Protein AF-A0AAW9J5R2-F1 (afdb_monomer)

Solvent-accessible surface area (backbone atoms only — not comparable to full-atom values): 9286 Å² total; per-residue (Å²): 116,78,65,66,82,76,41,94,70,52,53,76,43,69,40,66,66,52,60,40,57,88,76,51,67,90,66,58,88,61,39,40,67,50,34,36,39,25,34,70,84,90,47,76,72,84,72,100,62,90,59,50,76,50,70,50,95,41,27,29,39,38,35,54,56,52,46,53,33,57,77,69,72,43,80,71,51,46,66,57,19,42,52,35,24,51,47,31,35,59,61,6,57,68,70,68,34,91,58,39,40,73,63,40,55,53,45,32,53,56,23,21,61,64,38,72,50,59,66,70,64,49,48,53,54,51,50,58,61,70,68,59,60,82,93,57,51,72,69,59,59,52,61,67,66,53,46,68,46,74,56,88,95,44,79,46,74,49,98

Mean predicted aligned error: 5.95 Å

Nearest PDB structures (foldseek):
  2haw-assembly1_B  TM=9.827E-01  e=4.841E-18  Bacillus subtilis
  2iw4-assembly1_A  TM=9.735E-01  e=1.090E-17  Bacillus subtilis
  4rpa-assembly1_A  TM=9.752E-01  e=1.032E-16  Staphylococcus aureus
  2enx-assembly1_A  TM=9.778E-01  e=9.775E-16  Streptococcus agalactiae A909
  1wpn-assembly1_B  TM=9.697E-01  e=9.775E-16  Bacillus subtilis

Foldseek 3Di:
DCVLVPDPDAAEDEAFADAAPQQDDPPVVSHAYAEYQHQDDDDNHDHPDDHHYDYDQAQFSLLVVLVVCVVVVHDDALVSLVVSLLRLCVSCVNVVRPSHDPSSVVSSVVSCVNNVHDSVVVSVVSVVVVPDCPPPDPVCVQPVPWDWDDDPPDIDIDD

Organism: Clostridium perfringens (NCBI:txid1502)

InterPro domains:
  IPR001667 DDH domain [PF01368] (11-88)
  IPR004097 DHHA2 domain [PF02833] (124-159)
  IPR038763 DHH phosphoesterase superfamily [SSF64182] (11-157)

Sequence (159 aa):
SRYHLISNYKKKIIQVDHNERSQSVDGLEEAEILEIIDHHRVADIQTSGPLYFRSEPIGSTSTIVGKCFFENGIRPSRQAAGLLCGAIISDTLLFRSPTCTAQDKNICLKLAEIAGINVEEFAKEMFKAGTSLKGKTVEQIFNQDFKPFTIEDTRVGVA

pLDDT: mean 91.33, std 10.18, range [51.12, 98.88]

Radius of gyration: 18.1 Å; Cα contacts (8 Å, |Δi|>4): 216; chains: 1; bounding box: 45×42×47 Å

Secondary structure (DSSP, 8-state):
-THHHH---PPEEEEES---GGGSPTTGGGSEEEEEEE-SPP-S---SS--EEEE-SSS-HHHHHHHHHHHTTPPPPHHHHHHHHHHHHHHTTTTTSTT--HHHHHHHHHHHHHHT--HHHHHHHHHHHHT--TT--HHHHHTSS-EEEEETTEEEEE-

Structure (mmCIF, N/CA/C/O backbone):
data_AF-A0AAW9J5R2-F1
#
_entry.id   AF-A0AAW9J5R2-F1
#
loop_
_atom_site.group_PDB
_atom_site.id
_atom_site.type_symbol
_atom_site.label_atom_id
_atom_site.label_alt_id
_atom_site.label_comp_id
_atom_site.label_asym_id
_atom_site.label_entity_id
_atom_site.label_seq_id
_atom_site.pdbx_PDB_ins_code
_atom_site.Cartn_x
_atom_site.Cartn_y
_atom_site.Cartn_z
_atom_site.occupancy
_atom_site.B_iso_or_equiv
_atom_site.auth_seq_id
_atom_site.auth_comp_id
_atom_site.auth_asym_id
_atom_site.auth_atom_id
_atom_site.pdbx_PDB_model_num
ATOM 1 N N . SER A 1 1 ? 16.285 -23.594 -9.426 1.00 54.03 1 SER A N 1
ATOM 2 C CA . SER A 1 1 ? 15.820 -24.884 -9.995 1.00 54.03 1 SER A CA 1
ATOM 3 C C . SER A 1 1 ? 16.079 -24.887 -11.499 1.00 54.03 1 SER A C 1
ATOM 5 O O . SER A 1 1 ? 15.771 -23.886 -12.132 1.00 54.03 1 SER A O 1
ATOM 7 N N . ARG A 1 2 ? 16.613 -25.977 -12.083 1.00 51.12 2 ARG A N 1
ATOM 8 C CA . ARG A 1 2 ? 16.881 -26.116 -13.539 1.00 51.12 2 ARG A CA 1
ATOM 9 C C . ARG A 1 2 ? 15.638 -25.916 -14.432 1.00 51.12 2 ARG A C 1
ATOM 11 O O . ARG A 1 2 ? 15.788 -25.672 -15.621 1.00 51.12 2 ARG A O 1
ATOM 18 N N . TYR A 1 3 ? 14.433 -25.965 -13.858 1.00 54.44 3 TYR A N 1
ATOM 19 C CA . TYR A 1 3 ? 13.154 -25.738 -14.544 1.00 54.44 3 TYR A CA 1
ATOM 20 C C . TYR A 1 3 ? 13.014 -24.327 -15.156 1.00 54.44 3 TYR A C 1
ATOM 22 O O . TYR A 1 3 ? 12.435 -24.174 -16.231 1.00 54.44 3 TYR A O 1
ATOM 30 N N . HIS A 1 4 ? 13.597 -23.306 -14.517 1.00 53.34 4 HIS A N 1
ATOM 31 C CA . HIS A 1 4 ? 13.528 -21.914 -14.988 1.00 53.34 4 HIS A CA 1
ATOM 32 C C . HIS A 1 4 ? 14.467 -21.615 -16.167 1.00 53.34 4 HIS A C 1
ATOM 34 O O . HIS A 1 4 ? 14.248 -20.651 -16.885 1.00 53.34 4 HIS A O 1
ATOM 40 N N . LEU A 1 5 ? 15.479 -22.459 -16.407 1.00 54.59 5 LEU A N 1
ATOM 41 C CA . LEU A 1 5 ? 16.424 -22.294 -17.522 1.00 54.59 5 LEU A CA 1
ATOM 42 C C . LEU A 1 5 ? 15.914 -22.901 -18.841 1.00 54.59 5 LEU A C 1
ATOM 44 O O . LEU A 1 5 ? 16.457 -22.602 -19.897 1.00 54.59 5 LEU A O 1
ATOM 48 N N . ILE A 1 6 ? 14.910 -23.785 -18.781 1.00 58.38 6 ILE A N 1
ATOM 49 C CA . ILE A 1 6 ? 14.409 -24.560 -19.934 1.00 58.38 6 ILE A CA 1
ATOM 50 C C . ILE A 1 6 ? 12.996 -24.112 -20.345 1.00 58.38 6 ILE A C 1
ATOM 52 O O . ILE A 1 6 ? 12.571 -24.357 -21.471 1.00 58.38 6 ILE A O 1
ATOM 56 N N . SER A 1 7 ? 12.260 -23.434 -19.462 1.00 57.59 7 SER A N 1
ATOM 57 C CA . SER A 1 7 ? 10.916 -22.944 -19.762 1.00 57.59 7 SER A CA 1
ATOM 58 C C . SER A 1 7 ? 10.924 -21.431 -19.992 1.00 57.59 7 SER A C 1
ATOM 60 O O . SER A 1 7 ? 11.404 -20.673 -19.159 1.00 57.59 7 SER A O 1
ATOM 62 N N . ASN A 1 8 ? 10.299 -20.970 -21.081 1.00 64.44 8 ASN A N 1
ATOM 63 C CA . ASN A 1 8 ? 9.972 -19.550 -21.311 1.00 64.44 8 ASN A CA 1
ATOM 64 C C . ASN A 1 8 ? 8.904 -19.016 -20.323 1.00 64.44 8 ASN A C 1
ATOM 66 O O . ASN A 1 8 ? 8.262 -17.999 -20.577 1.00 64.44 8 ASN A O 1
ATOM 70 N N . TYR A 1 9 ? 8.658 -19.723 -19.218 1.00 72.69 9 TYR A N 1
ATOM 71 C CA . TYR A 1 9 ? 7.611 -19.420 -18.254 1.00 72.69 9 TYR A CA 1
ATOM 72 C C . TYR A 1 9 ? 8.175 -18.519 -17.156 1.00 72.69 9 TYR A C 1
ATOM 74 O O . TYR A 1 9 ? 8.647 -18.979 -16.114 1.00 72.69 9 TYR A O 1
ATOM 82 N N . LYS A 1 10 ? 8.120 -17.208 -17.397 1.00 82.94 10 LYS A N 1
ATOM 83 C CA . LYS A 1 10 ? 8.384 -16.213 -16.356 1.00 82.94 10 LYS A CA 1
ATOM 84 C C . LYS A 1 10 ? 7.250 -16.217 -15.333 1.00 82.94 10 LYS A C 1
ATOM 86 O O . LYS A 1 10 ? 6.078 -16.391 -15.677 1.00 82.94 10 LYS A O 1
ATOM 91 N N . LYS A 1 11 ? 7.586 -16.027 -14.055 1.00 89.62 11 LYS A N 1
ATOM 92 C CA . LYS A 1 11 ? 6.574 -15.875 -13.004 1.00 89.62 11 LYS A CA 1
ATOM 93 C C . LYS A 1 11 ? 5.899 -14.516 -13.174 1.00 89.62 11 LYS A C 1
ATOM 95 O O . LYS A 1 11 ? 6.582 -13.500 -13.199 1.00 89.62 11 LYS A O 1
ATOM 100 N N . LYS A 1 12 ? 4.573 -14.507 -13.271 1.00 92.44 12 LYS A N 1
ATOM 101 C CA . LYS A 1 12 ? 3.781 -13.278 -13.366 1.00 92.44 12 LYS A CA 1
ATOM 102 C C . LYS A 1 12 ? 3.570 -12.673 -11.984 1.00 92.44 12 LYS A C 1
ATOM 104 O O . LYS A 1 12 ? 3.198 -13.403 -11.062 1.00 92.44 12 LYS A O 1
ATOM 109 N N . ILE A 1 13 ? 3.810 -11.374 -11.843 1.00 94.19 13 ILE A N 1
ATOM 110 C CA . ILE A 1 13 ? 3.748 -10.674 -10.556 1.00 94.19 13 ILE A CA 1
ATOM 111 C C . ILE A 1 13 ? 3.052 -9.318 -10.671 1.00 94.19 13 ILE A C 1
ATOM 113 O O . ILE A 1 13 ? 3.032 -8.699 -11.734 1.00 94.19 13 ILE A O 1
ATOM 117 N N . ILE A 1 14 ? 2.511 -8.864 -9.544 1.00 96.31 14 ILE A N 1
ATOM 118 C CA . ILE A 1 14 ? 1.993 -7.513 -9.343 1.00 96.31 14 ILE A CA 1
ATOM 119 C C . ILE A 1 14 ? 2.769 -6.918 -8.173 1.00 96.31 14 ILE A C 1
ATOM 121 O O . ILE A 1 14 ? 2.868 -7.562 -7.126 1.00 96.31 14 ILE A O 1
ATOM 125 N N . GLN A 1 15 ? 3.329 -5.726 -8.359 1.00 96.31 15 GLN A N 1
ATOM 126 C CA . GLN A 1 15 ? 3.992 -4.992 -7.283 1.00 96.31 15 GLN A CA 1
ATOM 127 C C . GLN A 1 15 ? 2.999 -4.036 -6.634 1.00 96.31 15 GLN A C 1
ATOM 129 O O . GLN A 1 15 ? 2.212 -3.376 -7.317 1.00 96.31 15 GLN A O 1
ATOM 134 N N . VAL A 1 16 ? 3.036 -3.982 -5.307 1.00 97.56 16 VAL A N 1
ATOM 135 C CA . VAL A 1 16 ? 2.240 -3.052 -4.511 1.00 97.56 16 VAL A CA 1
ATOM 136 C C . VAL A 1 16 ? 3.169 -2.298 -3.574 1.00 97.56 16 VAL A C 1
ATOM 138 O O . VAL A 1 16 ? 4.067 -2.907 -2.994 1.00 97.56 16 VAL A O 1
ATOM 141 N N . ASP A 1 17 ? 2.947 -0.995 -3.429 1.00 97.19 17 ASP A N 1
ATOM 142 C CA . ASP A 1 17 ? 3.643 -0.129 -2.464 1.00 97.19 17 ASP A CA 1
ATOM 143 C C . ASP A 1 17 ? 5.145 0.091 -2.706 1.00 97.19 17 ASP A C 1
ATOM 145 O O . ASP A 1 17 ? 5.838 0.700 -1.897 1.00 97.19 17 ASP A O 1
ATOM 149 N N . HIS A 1 18 ? 5.668 -0.409 -3.821 1.00 95.31 18 HIS A N 1
ATOM 150 C CA . HIS A 1 18 ? 7.023 -0.135 -4.271 1.00 95.31 18 HIS A CA 1
ATOM 151 C C . HIS A 1 18 ? 7.145 -0.385 -5.771 1.00 95.31 18 HIS A C 1
ATOM 153 O O . HIS A 1 18 ? 6.367 -1.128 -6.382 1.00 95.31 18 HIS A O 1
ATOM 159 N N . ASN A 1 19 ? 8.178 0.222 -6.344 1.00 93.62 19 ASN A N 1
ATOM 160 C CA . ASN A 1 19 ? 8.543 0.039 -7.739 1.00 93.62 19 ASN A CA 1
ATOM 161 C C . ASN A 1 19 ? 10.060 -0.034 -7.977 1.00 93.62 19 ASN A C 1
ATOM 163 O O . ASN A 1 19 ? 10.480 -0.656 -8.952 1.00 93.62 19 ASN A O 1
ATOM 167 N N . GLU A 1 20 ? 10.871 0.535 -7.075 1.00 91.31 20 GLU A N 1
ATOM 168 C CA . GLU A 1 20 ? 12.331 0.457 -7.146 1.00 91.31 20 GLU A CA 1
ATOM 169 C C . GLU A 1 20 ? 12.806 -0.992 -6.932 1.00 91.31 20 GLU A C 1
ATOM 171 O O . GLU A 1 20 ? 12.451 -1.663 -5.953 1.00 91.31 20 GLU A O 1
ATOM 176 N N . ARG A 1 21 ? 13.668 -1.472 -7.832 1.00 87.12 21 ARG A N 1
ATOM 177 C CA . ARG A 1 21 ? 14.185 -2.847 -7.807 1.00 87.12 21 ARG A CA 1
ATOM 178 C C . ARG A 1 21 ? 14.920 -3.186 -6.512 1.00 87.12 21 ARG A C 1
ATOM 180 O O . ARG A 1 21 ? 14.809 -4.304 -6.021 1.00 87.12 21 ARG A O 1
ATOM 187 N N . SER A 1 22 ? 15.638 -2.219 -5.945 1.00 87.62 22 SER A N 1
ATOM 188 C CA . SER A 1 22 ? 16.398 -2.349 -4.693 1.00 87.62 22 SER A CA 1
ATOM 189 C C . SER A 1 22 ? 15.536 -2.663 -3.462 1.00 87.62 22 SER A C 1
ATOM 191 O O . SER A 1 22 ? 16.065 -3.140 -2.458 1.00 87.62 22 SER A O 1
ATOM 193 N N . GLN A 1 23 ? 14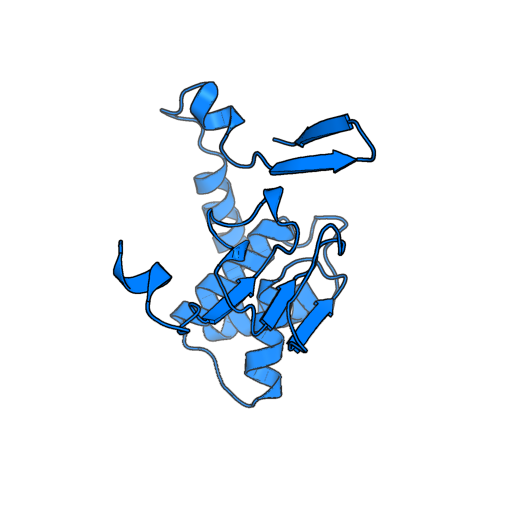.229 -2.400 -3.539 1.00 89.19 23 GLN A N 1
ATOM 194 C CA . GLN A 1 23 ? 13.244 -2.663 -2.486 1.00 89.19 23 GLN A CA 1
ATOM 195 C C . GLN A 1 23 ? 12.405 -3.919 -2.773 1.00 89.19 23 GLN A C 1
ATOM 197 O O . GLN A 1 23 ? 11.580 -4.317 -1.954 1.00 89.19 23 GLN A O 1
ATOM 202 N N . SER A 1 24 ? 12.602 -4.535 -3.940 1.00 90.75 24 SER A N 1
ATOM 203 C CA . SER A 1 24 ? 11.823 -5.675 -4.415 1.00 90.75 24 SER A CA 1
ATOM 204 C C . SER A 1 24 ? 12.449 -7.012 -4.011 1.00 90.75 24 SER A C 1
ATOM 206 O O . SER A 1 24 ? 13.580 -7.090 -3.537 1.00 90.75 24 SER A O 1
ATOM 208 N N . VAL A 1 25 ? 11.711 -8.099 -4.238 1.00 87.44 25 VAL A N 1
ATOM 209 C CA . VAL A 1 25 ? 12.200 -9.465 -3.999 1.00 87.44 25 VAL A CA 1
ATOM 210 C C . VAL A 1 25 ? 13.346 -9.855 -4.941 1.00 87.44 25 VAL A C 1
ATOM 212 O O . VAL A 1 25 ? 13.356 -9.492 -6.121 1.00 87.44 25 VAL A O 1
ATOM 215 N N . ASP A 1 26 ? 14.267 -10.683 -4.443 1.00 87.69 26 ASP A N 1
ATOM 216 C CA . ASP A 1 26 ? 15.337 -11.266 -5.257 1.00 87.69 26 ASP A CA 1
ATOM 217 C C . ASP A 1 26 ? 14.772 -12.032 -6.465 1.00 87.69 26 ASP A C 1
ATOM 219 O O . ASP A 1 26 ? 13.795 -12.782 -6.363 1.00 87.69 26 ASP A O 1
ATOM 223 N N . GLY A 1 27 ? 15.411 -11.861 -7.626 1.00 85.81 27 GLY A N 1
ATOM 224 C CA . GLY A 1 27 ? 15.000 -12.513 -8.873 1.00 85.81 27 GLY A CA 1
ATOM 225 C C . GLY A 1 27 ? 13.861 -11.814 -9.627 1.00 85.81 27 GLY A C 1
ATOM 226 O O . GLY A 1 27 ? 13.338 -12.391 -10.580 1.00 85.81 27 GLY A O 1
ATOM 227 N N . LEU A 1 28 ? 13.494 -10.574 -9.266 1.00 87.50 28 LEU A N 1
ATOM 228 C CA . LEU A 1 28 ? 12.506 -9.764 -10.001 1.00 87.50 28 LEU A CA 1
ATOM 229 C C . LEU A 1 28 ? 12.814 -9.659 -11.512 1.00 87.50 28 LEU A C 1
ATOM 231 O O . LEU A 1 28 ? 11.902 -9.661 -12.331 1.00 87.50 28 LEU A O 1
ATOM 235 N N . GLU A 1 29 ? 14.099 -9.625 -11.884 1.00 86.56 29 GLU A N 1
ATOM 236 C CA . GLU A 1 29 ? 14.606 -9.624 -13.274 1.00 86.56 29 GLU A CA 1
ATOM 237 C C . GLU A 1 29 ? 14.079 -10.797 -14.124 1.00 86.56 29 GLU A C 1
ATOM 239 O O . GLU A 1 29 ? 13.911 -10.691 -15.341 1.00 86.56 29 GLU A O 1
ATOM 244 N N . GLU A 1 30 ? 13.826 -11.938 -13.482 1.00 87.31 30 GLU A N 1
ATOM 245 C CA . GLU A 1 30 ? 13.382 -13.175 -14.128 1.00 87.31 30 GLU A CA 1
ATOM 246 C C . GLU A 1 30 ? 11.846 -13.274 -14.202 1.00 87.31 30 GLU A C 1
ATOM 248 O O . GLU A 1 30 ? 11.299 -14.200 -14.811 1.00 87.31 30 GLU A O 1
ATOM 253 N N . ALA A 1 31 ? 11.134 -12.320 -13.595 1.00 90.06 31 ALA A N 1
ATOM 254 C CA . ALA A 1 31 ? 9.681 -12.263 -13.548 1.00 90.06 31 ALA A CA 1
ATOM 255 C C . ALA A 1 31 ? 9.089 -11.396 -14.674 1.00 90.06 31 ALA A C 1
ATOM 257 O O . ALA A 1 31 ? 9.767 -10.618 -15.344 1.00 90.06 31 ALA A O 1
ATOM 258 N N . GLU A 1 32 ? 7.787 -11.554 -14.897 1.00 91.69 32 GLU A N 1
ATOM 259 C CA . GLU A 1 32 ? 6.981 -10.688 -15.755 1.00 91.69 32 GLU A CA 1
ATOM 260 C C . GLU A 1 32 ? 6.092 -9.821 -14.857 1.00 91.69 32 GLU A C 1
ATOM 262 O O . GLU A 1 32 ? 5.157 -10.320 -14.224 1.00 91.69 32 GLU A O 1
ATOM 267 N N . ILE A 1 33 ? 6.402 -8.526 -14.774 1.00 93.88 33 ILE A N 1
ATOM 268 C CA . ILE A 1 33 ? 5.593 -7.563 -14.022 1.00 93.88 33 ILE A CA 1
ATOM 269 C C . ILE A 1 33 ? 4.357 -7.222 -14.853 1.00 93.88 33 ILE A C 1
ATOM 271 O O . ILE A 1 33 ? 4.470 -6.607 -15.911 1.00 93.88 33 ILE A O 1
ATOM 275 N N . LEU A 1 34 ? 3.185 -7.632 -14.368 1.00 95.81 34 LEU A N 1
ATOM 276 C CA . LEU A 1 34 ? 1.899 -7.354 -15.008 1.00 95.81 34 LEU A CA 1
ATOM 277 C C . LEU A 1 34 ? 1.335 -6.001 -14.591 1.00 95.81 34 LEU A C 1
ATOM 279 O O . LEU A 1 34 ? 0.767 -5.290 -15.420 1.00 95.81 34 LEU A O 1
ATOM 283 N N . GLU A 1 35 ? 1.462 -5.675 -13.302 1.00 97.56 35 GLU A N 1
ATOM 284 C CA . GLU A 1 35 ? 0.904 -4.454 -12.736 1.00 97.56 35 GLU A CA 1
ATOM 285 C C . GLU A 1 35 ? 1.796 -3.868 -11.638 1.00 97.56 35 GLU A C 1
ATOM 287 O O . GLU A 1 35 ? 2.489 -4.600 -10.923 1.00 97.56 35 GLU A O 1
ATOM 292 N N . ILE A 1 36 ? 1.752 -2.546 -11.491 1.00 97.62 36 ILE A N 1
ATOM 293 C CA . ILE A 1 36 ? 2.333 -1.816 -10.360 1.00 97.62 36 ILE A CA 1
ATOM 294 C C . ILE A 1 36 ? 1.266 -0.870 -9.807 1.00 97.62 36 ILE A C 1
ATOM 296 O O . ILE A 1 36 ? 0.745 -0.032 -10.548 1.00 97.62 36 ILE A O 1
ATOM 300 N N . ILE A 1 37 ? 0.954 -1.011 -8.515 1.00 98.38 37 ILE A N 1
ATOM 301 C CA . ILE A 1 37 ? 0.026 -0.151 -7.770 1.00 98.38 37 ILE A CA 1
ATOM 302 C C . ILE A 1 37 ? 0.798 0.511 -6.630 1.00 98.38 37 ILE A C 1
ATOM 304 O O . ILE A 1 37 ? 1.182 -0.166 -5.678 1.00 98.38 37 ILE A O 1
ATOM 308 N N . ASP A 1 38 ? 1.061 1.811 -6.718 1.00 98.19 38 ASP A N 1
ATOM 309 C CA . ASP A 1 38 ? 2.024 2.454 -5.815 1.00 98.19 38 ASP A CA 1
ATOM 310 C C . ASP A 1 38 ? 1.707 3.932 -5.553 1.00 98.19 38 ASP A C 1
ATOM 312 O O . ASP A 1 38 ? 1.040 4.596 -6.340 1.00 98.19 38 ASP A O 1
ATOM 316 N N . HIS A 1 39 ? 2.214 4.481 -4.460 1.00 98.06 39 HIS A N 1
ATOM 317 C CA . HIS A 1 39 ? 2.101 5.898 -4.108 1.00 98.06 39 HIS A CA 1
ATOM 318 C C . HIS A 1 39 ? 3.460 6.598 -3.927 1.00 98.06 39 HIS A C 1
ATOM 320 O O . HIS A 1 39 ? 3.513 7.801 -3.664 1.00 98.06 39 HIS A O 1
ATOM 326 N N . HIS A 1 40 ? 4.562 5.867 -4.104 1.00 95.81 40 HIS A N 1
ATOM 327 C CA . HIS A 1 40 ? 5.916 6.405 -4.045 1.00 95.81 40 HIS A CA 1
ATOM 328 C C . HIS A 1 40 ? 6.348 7.060 -5.364 1.00 95.81 40 HIS A C 1
ATOM 330 O O . HIS A 1 40 ? 5.688 6.970 -6.402 1.00 95.81 40 HIS A O 1
ATOM 336 N N . ARG A 1 41 ? 7.509 7.725 -5.333 1.00 93.19 41 ARG A N 1
ATOM 337 C CA . ARG A 1 41 ? 8.172 8.192 -6.556 1.00 93.19 41 ARG A CA 1
ATOM 338 C C . ARG A 1 41 ? 8.476 7.009 -7.476 1.00 93.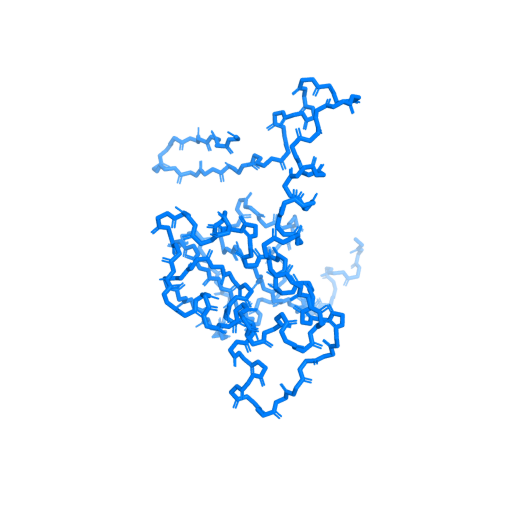19 41 ARG A C 1
ATOM 340 O O . ARG A 1 41 ? 8.798 5.920 -7.010 1.00 93.19 41 ARG A O 1
ATOM 347 N N . VAL A 1 42 ? 8.462 7.264 -8.775 1.00 93.44 42 VAL A N 1
ATOM 348 C CA . VAL A 1 42 ? 8.837 6.283 -9.795 1.00 93.44 42 VAL A CA 1
ATOM 349 C C . VAL A 1 42 ? 10.338 6.389 -10.048 1.00 93.44 42 VAL A C 1
ATOM 351 O O . VAL A 1 42 ? 10.806 7.441 -10.485 1.00 93.44 42 VAL A O 1
ATOM 354 N N . ALA A 1 43 ? 11.091 5.327 -9.770 1.00 88.81 43 ALA A N 1
ATOM 355 C CA . ALA A 1 43 ? 12.530 5.273 -10.015 1.00 88.81 43 ALA A CA 1
ATOM 356 C C . ALA A 1 43 ? 12.992 3.833 -10.285 1.00 88.81 43 ALA A C 1
ATOM 358 O O . ALA A 1 43 ? 12.391 2.883 -9.801 1.00 88.81 43 ALA A O 1
ATOM 359 N N . ASP A 1 44 ? 14.066 3.682 -11.067 1.00 85.75 44 ASP A N 1
ATOM 360 C CA . ASP A 1 44 ? 14.726 2.388 -11.319 1.00 85.75 44 ASP A CA 1
ATOM 361 C C . ASP A 1 44 ? 13.780 1.254 -11.787 1.00 85.75 44 ASP A C 1
ATOM 363 O O . ASP A 1 44 ? 13.915 0.091 -11.402 1.00 85.75 44 ASP A O 1
ATOM 367 N N . ILE A 1 45 ? 12.792 1.593 -12.629 1.00 85.88 45 ILE A N 1
ATOM 368 C CA . ILE A 1 45 ? 11.868 0.621 -13.226 1.00 85.88 45 ILE A CA 1
ATOM 369 C C . ILE A 1 45 ? 12.280 0.319 -14.660 1.00 85.88 45 ILE A C 1
ATOM 371 O O . ILE A 1 45 ? 12.379 1.215 -15.499 1.00 85.88 45 ILE A O 1
ATOM 375 N N . GLN A 1 46 ? 12.389 -0.969 -14.972 1.00 85.81 46 GLN A N 1
ATOM 376 C CA . GLN A 1 46 ? 12.514 -1.454 -16.338 1.00 85.81 46 GLN A CA 1
ATOM 377 C C . GLN A 1 46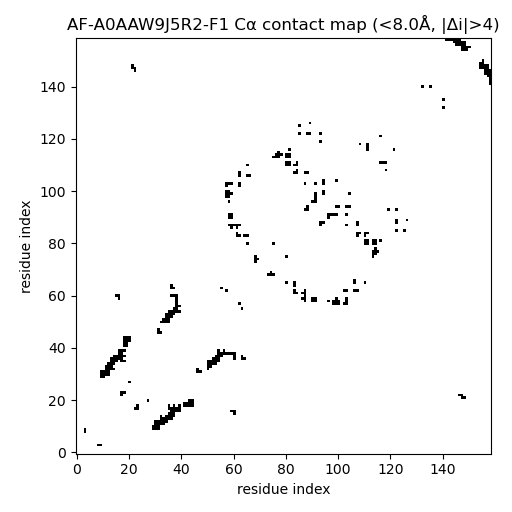 ? 11.632 -2.686 -16.531 1.00 85.81 46 GLN A C 1
ATOM 379 O O . GLN A 1 46 ? 11.722 -3.648 -15.771 1.00 85.81 46 GLN A O 1
ATOM 384 N N . THR A 1 47 ? 10.789 -2.676 -17.565 1.00 87.56 47 THR A N 1
ATOM 385 C CA . THR A 1 47 ? 9.924 -3.812 -17.905 1.00 87.56 47 THR A CA 1
ATOM 386 C C . THR A 1 47 ? 10.184 -4.278 -19.332 1.00 87.56 47 THR A C 1
ATOM 388 O O . THR A 1 47 ? 10.514 -3.496 -20.221 1.00 87.56 47 THR A O 1
ATOM 391 N N . SER A 1 48 ? 10.046 -5.584 -19.567 1.00 84.50 48 SER A N 1
ATOM 392 C CA . SER A 1 48 ? 10.262 -6.186 -20.890 1.00 84.50 48 SER A CA 1
ATOM 393 C C . SER A 1 48 ? 9.107 -5.964 -21.874 1.00 84.50 48 SER A C 1
ATOM 395 O O . SER A 1 48 ? 9.221 -6.331 -23.040 1.00 84.50 48 SER A O 1
ATOM 397 N N . GLY A 1 49 ? 7.984 -5.413 -21.414 1.00 87.31 49 GLY A N 1
ATOM 398 C CA . GLY A 1 49 ? 6.798 -5.156 -22.223 1.00 87.31 49 GLY A CA 1
ATOM 399 C C . GLY A 1 49 ? 5.819 -4.205 -21.527 1.00 87.31 49 GLY A C 1
ATOM 400 O O . GLY A 1 49 ? 6.087 -3.772 -20.399 1.00 87.31 49 GLY A O 1
ATOM 401 N N . PRO A 1 50 ? 4.700 -3.864 -22.195 1.00 92.56 50 PRO A N 1
ATOM 402 C CA . PRO A 1 50 ? 3.638 -3.057 -21.606 1.00 92.56 50 PRO A CA 1
ATOM 403 C C . PRO A 1 50 ? 3.071 -3.702 -20.338 1.00 92.56 50 PRO A C 1
ATOM 405 O O . PRO A 1 50 ? 2.915 -4.920 -20.280 1.00 92.56 50 PRO A O 1
ATOM 408 N N . LEU A 1 51 ? 2.717 -2.870 -19.361 1.00 95.19 51 LEU A N 1
ATOM 409 C CA . LEU A 1 51 ? 2.069 -3.279 -18.116 1.00 95.19 51 LEU A CA 1
ATOM 410 C C . LEU A 1 51 ? 0.989 -2.273 -17.704 1.00 95.19 51 LEU A C 1
ATOM 412 O O . LEU A 1 51 ? 0.944 -1.157 -18.228 1.00 95.19 51 LEU A O 1
ATOM 416 N N . TYR A 1 52 ? 0.162 -2.641 -16.726 1.00 97.44 52 TYR A N 1
ATOM 417 C CA . TYR A 1 52 ? -0.710 -1.688 -16.047 1.00 97.44 52 TYR A CA 1
ATOM 418 C C . TYR A 1 52 ? 0.061 -0.972 -14.933 1.00 97.44 52 TYR A C 1
ATOM 420 O O . TYR A 1 52 ? 0.586 -1.600 -14.021 1.00 97.44 52 TYR A O 1
ATOM 428 N N . PHE A 1 53 ? 0.131 0.353 -14.984 1.00 97.62 53 PHE A N 1
ATOM 429 C CA . PHE A 1 53 ? 0.806 1.140 -13.957 1.00 97.62 53 PHE A CA 1
ATOM 430 C C . PHE A 1 53 ? -0.169 2.163 -13.388 1.00 97.62 53 PHE A C 1
ATOM 432 O O . PHE A 1 53 ? -0.588 3.080 -14.096 1.00 97.62 53 PHE A O 1
ATOM 439 N N . ARG A 1 54 ? -0.526 2.020 -12.110 1.00 98.00 54 ARG A N 1
ATOM 440 C CA . ARG A 1 54 ? -1.373 2.974 -11.395 1.00 98.00 54 ARG A CA 1
ATOM 441 C C . ARG A 1 54 ? -0.614 3.512 -10.198 1.00 98.00 54 ARG A C 1
ATOM 443 O O . ARG A 1 54 ? -0.543 2.859 -9.160 1.00 98.00 54 ARG A O 1
ATOM 450 N N . SER A 1 55 ? -0.102 4.730 -10.347 1.00 97.31 55 SER A N 1
ATOM 451 C CA . SER A 1 55 ? 0.426 5.481 -9.220 1.00 97.31 55 SER A CA 1
ATOM 452 C C . SER A 1 55 ? -0.343 6.762 -8.983 1.00 97.31 55 SER A C 1
ATOM 454 O O . SER A 1 55 ? -0.691 7.479 -9.922 1.00 97.31 55 SER A O 1
ATOM 456 N N . GLU A 1 56 ? -0.641 7.015 -7.714 1.00 98.06 56 GLU A N 1
ATOM 457 C CA . GLU A 1 56 ? -1.370 8.193 -7.276 1.00 98.06 56 GLU A CA 1
ATOM 458 C C . GLU A 1 56 ? -0.608 8.865 -6.126 1.00 98.06 56 GLU A C 1
ATOM 460 O O . GLU A 1 56 ? -0.204 8.173 -5.193 1.00 98.06 56 GLU A O 1
ATOM 465 N N . PRO A 1 57 ? -0.428 10.200 -6.145 1.00 97.44 57 PRO A N 1
ATOM 466 C CA . PRO A 1 57 ? 0.256 10.928 -5.077 1.00 97.44 57 PRO A CA 1
ATOM 467 C C . PRO A 1 57 ? -0.670 11.084 -3.858 1.00 97.44 57 PRO A C 1
ATOM 469 O O . PRO A 1 57 ? -1.188 12.167 -3.582 1.00 97.44 57 PRO A O 1
ATOM 472 N N . ILE A 1 58 ? -0.931 9.973 -3.170 1.00 98.38 58 ILE A N 1
ATOM 473 C CA . ILE A 1 58 ? -1.807 9.880 -1.997 1.00 98.38 58 ILE A CA 1
ATOM 474 C C . ILE A 1 58 ? -1.094 9.209 -0.821 1.00 98.38 58 ILE A C 1
ATOM 476 O O . ILE A 1 58 ? 0.032 8.728 -0.938 1.00 98.38 58 ILE A O 1
ATOM 480 N N . GLY A 1 59 ? -1.738 9.205 0.342 1.00 98.12 59 GLY A N 1
ATOM 481 C CA . GLY A 1 59 ? -1.114 8.794 1.592 1.00 98.12 59 GLY A CA 1
ATOM 482 C C . GLY A 1 59 ? -0.832 7.300 1.707 1.00 98.12 59 GLY A C 1
ATOM 483 O O . GLY A 1 59 ? 0.065 6.951 2.459 1.00 98.12 59 GLY A O 1
ATOM 484 N N . SER A 1 60 ? -1.559 6.437 0.991 1.00 98.62 60 SER A N 1
ATOM 485 C CA . SER A 1 60 ? -1.376 4.982 1.075 1.00 98.62 60 SER A CA 1
ATOM 486 C C . SER A 1 60 ? -1.737 4.256 -0.219 1.00 98.62 60 SER A C 1
ATOM 488 O O . SER A 1 60 ? -2.788 4.513 -0.818 1.00 98.62 60 SER A O 1
ATOM 490 N N . THR A 1 61 ? -0.954 3.237 -0.580 1.00 98.75 61 THR A N 1
ATOM 491 C CA . THR A 1 61 ? -1.306 2.273 -1.639 1.00 98.75 61 THR A CA 1
ATOM 492 C C . THR A 1 61 ? -2.648 1.581 -1.364 1.00 98.75 61 THR A C 1
ATOM 494 O O . THR A 1 61 ? -3.427 1.313 -2.284 1.00 98.75 61 THR A O 1
ATOM 497 N N . SER A 1 62 ? -2.994 1.358 -0.091 1.00 98.75 62 SER A N 1
ATOM 498 C CA . SER A 1 62 ? -4.277 0.747 0.285 1.00 98.75 62 SER A CA 1
ATOM 499 C C . SER A 1 62 ? -5.482 1.632 -0.036 1.00 98.75 62 SER A C 1
ATOM 501 O O . SER A 1 62 ? -6.576 1.113 -0.273 1.00 98.75 62 SER A O 1
ATOM 503 N N . THR A 1 63 ? -5.293 2.951 -0.136 1.00 98.88 63 THR A N 1
ATOM 504 C CA . THR A 1 63 ? -6.321 3.858 -0.660 1.00 98.88 63 THR A CA 1
ATOM 505 C C . THR A 1 63 ? -6.598 3.562 -2.134 1.00 98.88 63 THR A C 1
ATOM 507 O O . THR A 1 63 ? -7.763 3.490 -2.526 1.00 98.88 63 THR A O 1
ATOM 510 N N . ILE A 1 64 ? -5.559 3.310 -2.941 1.00 98.81 64 ILE A N 1
ATOM 511 C CA . ILE A 1 64 ? -5.699 2.949 -4.361 1.00 98.81 64 ILE A CA 1
ATOM 512 C C . ILE A 1 64 ? -6.428 1.609 -4.496 1.00 98.81 64 ILE A C 1
ATOM 514 O O . ILE A 1 64 ? -7.402 1.506 -5.238 1.00 98.81 64 ILE A O 1
ATOM 518 N N . VAL A 1 65 ? -6.027 0.596 -3.723 1.00 98.62 65 VAL A N 1
ATOM 519 C CA . VAL A 1 65 ? -6.688 -0.721 -3.736 1.00 98.62 65 VAL A CA 1
ATOM 520 C C . VAL A 1 65 ? -8.156 -0.610 -3.306 1.00 98.62 65 VAL A C 1
ATOM 522 O O . VAL A 1 65 ? -9.034 -1.198 -3.939 1.00 98.62 65 VAL A O 1
ATOM 525 N N . GLY A 1 66 ? -8.453 0.188 -2.276 1.00 98.56 66 GLY A N 1
ATOM 526 C CA . GLY A 1 66 ? -9.825 0.482 -1.861 1.00 98.56 66 GLY A CA 1
ATOM 527 C C . GLY A 1 66 ? -10.647 1.145 -2.971 1.00 98.56 66 GLY A C 1
ATOM 528 O O . GLY A 1 66 ? -11.787 0.745 -3.210 1.00 98.56 66 GLY A O 1
ATOM 529 N N . LYS A 1 67 ? -10.065 2.103 -3.705 1.00 98.56 67 LYS A N 1
ATOM 530 C CA . LYS A 1 67 ? -10.694 2.695 -4.895 1.00 98.56 67 LYS A CA 1
ATOM 531 C C . LYS A 1 67 ? -10.967 1.646 -5.969 1.00 98.56 67 LYS A C 1
ATOM 533 O O . LYS A 1 67 ? -12.095 1.594 -6.444 1.00 98.56 67 LYS A O 1
ATOM 538 N N . CYS A 1 68 ? -10.010 0.768 -6.278 1.00 98.25 68 CYS A N 1
ATOM 539 C CA . CYS A 1 68 ? -10.195 -0.308 -7.256 1.00 98.25 68 CYS A CA 1
ATOM 540 C C . CYS A 1 68 ? -11.394 -1.204 -6.911 1.00 98.25 68 CYS A C 1
ATOM 542 O O . CYS A 1 68 ? -12.180 -1.529 -7.799 1.00 98.25 68 CYS A O 1
ATOM 544 N N . PHE A 1 69 ? -11.581 -1.572 -5.637 1.00 98.50 69 PHE A N 1
ATOM 545 C CA . PHE A 1 69 ? -12.775 -2.312 -5.205 1.00 98.50 69 PHE A CA 1
ATOM 546 C C . PHE A 1 69 ? -14.061 -1.566 -5.587 1.00 98.50 69 PHE A C 1
ATOM 548 O O . PHE A 1 69 ? -14.927 -2.119 -6.267 1.00 98.50 69 PHE A O 1
ATOM 555 N N . PHE A 1 70 ? -14.169 -0.296 -5.194 1.00 97.94 70 PHE A N 1
ATOM 556 C CA . PHE A 1 70 ? -15.382 0.493 -5.407 1.00 97.94 70 PHE A CA 1
ATOM 557 C C . PHE A 1 70 ? -15.633 0.846 -6.879 1.00 97.94 70 PHE A C 1
ATOM 559 O O . PHE A 1 70 ? -16.777 0.787 -7.324 1.00 97.94 70 PHE A O 1
ATOM 566 N N . GLU A 1 71 ? -14.589 1.167 -7.642 1.00 97.94 71 GLU A N 1
ATOM 567 C CA . GLU A 1 71 ? -14.656 1.460 -9.082 1.00 97.94 71 GLU A CA 1
ATOM 568 C C . GLU A 1 71 ? -15.165 0.255 -9.886 1.00 97.94 71 GLU A C 1
ATOM 570 O O . GLU A 1 71 ? -15.901 0.427 -10.853 1.00 97.94 71 GLU A O 1
ATOM 575 N N . ASN A 1 72 ? -14.842 -0.965 -9.447 1.00 97.81 72 ASN A N 1
ATOM 576 C CA . ASN A 1 72 ? -15.322 -2.203 -10.065 1.00 97.81 72 ASN A CA 1
ATOM 577 C C . ASN A 1 72 ? -16.683 -2.673 -9.515 1.00 97.81 72 ASN A C 1
ATOM 579 O O . ASN A 1 72 ? -17.145 -3.760 -9.857 1.00 97.81 72 ASN A O 1
ATOM 583 N N . GLY A 1 73 ? -17.329 -1.891 -8.641 1.00 97.75 73 GLY A N 1
ATOM 584 C CA . GLY A 1 73 ? -18.593 -2.275 -8.005 1.00 97.75 73 GLY A CA 1
ATOM 585 C C . GLY A 1 73 ? -18.466 -3.468 -7.049 1.00 97.75 73 GLY A C 1
ATOM 586 O O . GLY A 1 73 ? -19.464 -4.111 -6.725 1.00 97.75 73 GLY A O 1
ATOM 587 N N . ILE A 1 74 ? -17.250 -3.778 -6.589 1.00 98.06 74 ILE A N 1
ATOM 588 C CA . ILE A 1 74 ? -16.968 -4.904 -5.701 1.00 98.06 74 ILE A CA 1
ATOM 589 C C . ILE A 1 74 ? -16.940 -4.397 -4.262 1.00 98.06 74 ILE A C 1
ATOM 591 O O . ILE A 1 74 ? -16.112 -3.569 -3.881 1.00 98.06 74 ILE A O 1
ATOM 595 N N . ARG A 1 75 ? -17.817 -4.939 -3.416 1.00 97.38 75 ARG A N 1
ATOM 596 C CA . ARG A 1 75 ? -17.749 -4.694 -1.974 1.00 97.38 75 ARG A CA 1
ATOM 597 C C . ARG A 1 75 ? -16.659 -5.584 -1.355 1.00 97.38 75 ARG A C 1
ATOM 599 O O . ARG A 1 75 ? -16.793 -6.806 -1.439 1.00 97.38 75 ARG A O 1
ATOM 606 N N . PRO A 1 76 ? -15.610 -5.027 -0.718 1.00 98.00 76 PRO A N 1
ATOM 607 C CA . PRO A 1 76 ? -14.595 -5.839 -0.056 1.00 98.00 76 PRO A CA 1
ATOM 608 C C . PRO A 1 76 ? -15.201 -6.629 1.111 1.00 98.00 76 PRO A C 1
ATOM 610 O O . PRO A 1 76 ? -16.175 -6.201 1.738 1.00 98.00 76 PRO A O 1
ATOM 613 N N . SER A 1 77 ? -14.607 -7.782 1.426 1.00 98.62 77 SER A N 1
ATOM 614 C CA . SER A 1 77 ? -14.959 -8.525 2.640 1.00 98.62 77 SER A CA 1
ATOM 615 C C . SER A 1 77 ? -14.628 -7.703 3.888 1.00 98.62 77 SER A C 1
ATOM 617 O O . SER A 1 77 ? -13.774 -6.815 3.852 1.00 98.62 77 SER A O 1
ATOM 619 N N . ARG A 1 78 ? -15.260 -8.025 5.024 1.00 98.56 78 ARG A N 1
ATOM 620 C CA . ARG A 1 78 ? -14.976 -7.369 6.313 1.00 98.56 78 ARG A CA 1
ATOM 621 C C . ARG A 1 78 ? -13.478 -7.412 6.649 1.00 98.56 78 ARG A C 1
ATOM 623 O O . ARG A 1 78 ? -12.924 -6.416 7.101 1.00 98.56 78 ARG A O 1
ATOM 630 N N . GLN A 1 79 ? -12.825 -8.551 6.410 1.00 98.50 79 GLN A N 1
ATOM 631 C CA . GLN A 1 79 ? -11.398 -8.746 6.671 1.00 98.50 79 GLN A CA 1
ATOM 632 C C . GLN A 1 79 ? -10.526 -7.900 5.740 1.00 98.50 79 GLN A C 1
ATOM 634 O O . GLN A 1 79 ? -9.631 -7.209 6.217 1.00 98.50 79 GLN A O 1
ATOM 639 N N . ALA A 1 80 ? -10.804 -7.914 4.431 1.00 98.56 80 ALA A N 1
ATOM 640 C CA . ALA A 1 80 ? -10.061 -7.103 3.469 1.00 98.56 80 ALA A CA 1
ATOM 641 C C . ALA A 1 80 ? -10.216 -5.608 3.777 1.00 98.56 80 ALA A C 1
ATOM 643 O O . ALA A 1 80 ? -9.230 -4.879 3.812 1.00 98.56 80 ALA A O 1
ATOM 644 N N . ALA A 1 81 ? -11.438 -5.170 4.089 1.00 98.75 81 ALA A N 1
ATOM 645 C CA . ALA A 1 81 ? -11.704 -3.796 4.487 1.00 98.75 81 ALA A CA 1
ATOM 646 C C . ALA A 1 81 ? -10.941 -3.402 5.760 1.00 98.75 81 ALA A C 1
ATOM 648 O O . ALA A 1 81 ? -10.375 -2.315 5.816 1.00 98.75 81 ALA A O 1
ATOM 649 N N . GLY A 1 82 ? -10.868 -4.296 6.753 1.00 98.62 82 GLY A N 1
ATOM 650 C CA . GLY A 1 82 ? -10.094 -4.071 7.973 1.00 98.62 82 GLY A CA 1
ATOM 651 C C . GLY A 1 82 ? -8.593 -3.920 7.717 1.00 98.62 82 GLY A C 1
ATOM 652 O O . GLY A 1 82 ? -7.983 -2.995 8.246 1.00 98.62 82 GLY A O 1
ATOM 653 N N . LEU A 1 83 ? -8.010 -4.776 6.869 1.00 98.62 83 LEU A N 1
ATOM 654 C CA . LEU A 1 83 ? -6.590 -4.702 6.500 1.00 98.62 83 LEU A CA 1
ATOM 655 C C . LEU A 1 83 ? -6.263 -3.408 5.749 1.00 98.62 83 LEU A C 1
ATOM 657 O O . LEU A 1 83 ? -5.327 -2.708 6.124 1.00 98.62 83 LEU A O 1
ATOM 661 N N . LEU A 1 84 ? -7.067 -3.059 4.741 1.00 98.75 84 LEU A N 1
ATOM 662 C CA . LEU A 1 84 ? -6.888 -1.823 3.977 1.00 98.75 84 LEU A CA 1
ATOM 663 C C . LEU A 1 84 ? -7.065 -0.584 4.866 1.00 98.75 84 LEU A C 1
ATOM 665 O O . LEU A 1 84 ? -6.283 0.354 4.773 1.00 98.75 84 LEU A O 1
ATOM 669 N N . CYS A 1 85 ? -8.057 -0.591 5.762 1.00 98.75 85 CYS A N 1
ATOM 670 C CA . CYS A 1 85 ? -8.260 0.477 6.742 1.00 98.75 85 CYS A CA 1
ATOM 671 C C . CYS A 1 85 ? -7.032 0.644 7.650 1.00 98.75 85 CYS A C 1
ATOM 673 O O . CYS A 1 85 ? -6.522 1.753 7.791 1.00 98.75 85 CYS A O 1
ATOM 675 N N . GLY A 1 86 ? -6.515 -0.453 8.212 1.00 98.44 86 GLY A N 1
ATOM 676 C CA . GLY A 1 86 ? -5.322 -0.425 9.058 1.00 98.44 86 GLY A CA 1
ATOM 677 C C . GLY A 1 86 ? -4.080 0.087 8.328 1.00 98.44 86 GLY A C 1
ATOM 678 O O . GLY A 1 86 ? -3.361 0.917 8.876 1.00 98.44 86 GLY A O 1
ATOM 679 N N . ALA A 1 87 ? -3.869 -0.332 7.079 1.00 98.44 87 ALA A N 1
ATOM 680 C CA . ALA A 1 87 ? -2.763 0.149 6.256 1.00 98.44 87 ALA A CA 1
ATOM 681 C C . ALA A 1 87 ? -2.858 1.661 5.983 1.00 98.44 87 ALA A C 1
ATOM 683 O O . ALA A 1 87 ? -1.887 2.379 6.199 1.00 98.44 87 ALA A O 1
ATOM 684 N N . ILE A 1 88 ? -4.046 2.180 5.641 1.00 98.75 88 ILE A N 1
ATOM 685 C CA . ILE A 1 88 ? -4.232 3.631 5.465 1.00 98.75 88 ILE A CA 1
ATOM 686 C C . ILE A 1 88 ? -3.953 4.379 6.774 1.00 98.75 88 ILE A C 1
ATOM 688 O O . ILE A 1 88 ? -3.295 5.418 6.764 1.00 98.75 88 ILE A O 1
ATOM 692 N N . ILE A 1 89 ? -4.426 3.870 7.917 1.00 98.50 89 ILE A N 1
ATOM 693 C CA . ILE A 1 89 ? -4.142 4.475 9.228 1.00 98.50 89 ILE A CA 1
ATOM 694 C C . ILE A 1 89 ? -2.634 4.476 9.511 1.00 98.50 89 ILE A C 1
ATOM 696 O O . ILE A 1 89 ? -2.141 5.458 10.069 1.00 98.50 89 ILE A O 1
ATOM 700 N N . SER A 1 90 ? -1.928 3.408 9.132 1.00 97.62 90 SER A N 1
ATOM 701 C CA . SER A 1 90 ? -0.484 3.250 9.318 1.00 97.62 90 SER A CA 1
ATOM 702 C C . SER A 1 90 ? 0.288 4.315 8.544 1.00 97.62 90 SER A C 1
ATOM 704 O O . SER A 1 90 ? 0.931 5.160 9.166 1.00 97.62 90 SER A O 1
ATOM 706 N N . ASP A 1 91 ? 0.139 4.355 7.219 1.00 97.75 91 ASP A N 1
ATOM 707 C CA . ASP A 1 91 ? 0.915 5.258 6.354 1.00 97.75 91 ASP A CA 1
ATOM 708 C C . ASP A 1 91 ? 0.577 6.733 6.606 1.00 97.75 91 ASP A C 1
ATOM 710 O O . ASP A 1 91 ? 1.414 7.629 6.483 1.00 97.75 91 ASP A O 1
ATOM 714 N N . THR A 1 92 ? -0.673 7.008 6.994 1.00 98.06 92 THR A N 1
ATOM 715 C CA . THR A 1 92 ? -1.139 8.379 7.230 1.00 98.06 92 THR A CA 1
ATOM 716 C C . THR A 1 92 ? -1.002 8.838 8.679 1.00 98.06 92 THR A C 1
ATOM 718 O O . THR A 1 92 ? -1.351 9.982 8.978 1.00 98.06 92 THR A O 1
ATOM 721 N N . LEU A 1 93 ? -0.517 7.990 9.593 1.00 96.56 93 LEU A N 1
ATOM 722 C CA . LEU A 1 93 ? -0.447 8.268 11.034 1.00 96.56 93 LEU A CA 1
ATOM 723 C C . LEU A 1 93 ? -1.781 8.781 11.608 1.00 96.56 93 LEU A C 1
ATOM 725 O O . LEU A 1 93 ? -1.830 9.808 12.295 1.00 96.56 93 LEU A O 1
ATOM 729 N N . LEU A 1 94 ? -2.879 8.079 11.300 1.00 96.94 94 LEU A N 1
ATOM 730 C CA . LEU A 1 94 ? -4.252 8.523 11.582 1.00 96.94 94 LEU A CA 1
ATOM 731 C C . LEU A 1 94 ? -4.511 9.925 10.997 1.00 96.94 94 LEU A C 1
ATOM 733 O O . LEU A 1 94 ? -4.898 10.861 11.697 1.00 96.94 94 LEU A O 1
ATOM 737 N N . PHE A 1 95 ? -4.270 10.077 9.696 1.00 98.12 95 PHE A N 1
ATOM 738 C CA . PHE A 1 95 ? -4.482 11.316 8.937 1.00 98.12 95 PHE A CA 1
ATOM 739 C C . PHE A 1 95 ? -3.643 12.531 9.372 1.00 98.12 95 PHE A C 1
ATOM 741 O O . PHE A 1 95 ? -3.975 13.662 9.018 1.00 98.12 95 PHE A O 1
ATOM 748 N N . ARG A 1 96 ? -2.579 12.328 10.157 1.00 96.94 96 ARG A N 1
ATOM 749 C CA . ARG A 1 96 ? -1.685 13.402 10.630 1.00 96.94 96 ARG A CA 1
ATOM 750 C C . ARG A 1 96 ? -0.422 13.551 9.787 1.00 96.94 96 ARG A C 1
ATOM 752 O O . ARG A 1 96 ? 0.240 14.580 9.882 1.00 96.94 96 ARG A O 1
ATOM 759 N N . SER A 1 97 ? -0.081 12.538 8.994 1.00 96.31 97 SER A N 1
ATOM 760 C CA . SER A 1 97 ? 1.043 12.593 8.062 1.00 96.31 97 SER A CA 1
ATOM 761 C C . SER A 1 97 ? 0.819 13.687 7.009 1.00 96.31 97 SER A C 1
ATOM 763 O O . SER A 1 97 ? -0.301 13.808 6.501 1.00 96.31 97 SER A O 1
ATOM 765 N N . PRO A 1 98 ? 1.863 14.440 6.612 1.00 96.25 98 PRO A N 1
ATOM 766 C CA . PRO A 1 98 ? 1.765 15.412 5.522 1.00 96.25 98 PRO A CA 1
ATOM 767 C C . PRO A 1 98 ? 1.453 14.770 4.160 1.00 96.25 98 PRO A C 1
ATOM 769 O O . PRO A 1 98 ? 1.035 15.475 3.248 1.00 96.25 98 PRO A O 1
ATOM 772 N N . THR A 1 99 ? 1.638 13.454 4.011 1.00 96.25 99 THR A N 1
ATOM 773 C CA . THR A 1 99 ? 1.274 12.714 2.790 1.00 96.25 99 THR A CA 1
ATOM 774 C C . THR A 1 99 ? -0.226 12.425 2.698 1.00 96.25 99 THR A C 1
ATOM 776 O O . THR A 1 99 ? -0.720 12.085 1.625 1.00 96.25 99 THR A O 1
ATOM 779 N N . CYS A 1 100 ? -0.968 12.548 3.805 1.00 98.44 100 CYS A N 1
ATOM 780 C CA . C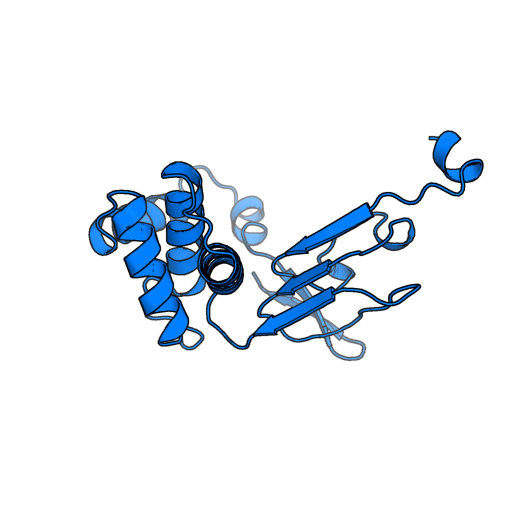YS A 1 100 ? -2.386 12.215 3.846 1.00 98.44 100 CYS A CA 1
ATOM 781 C C . CYS A 1 100 ? -3.217 13.184 3.001 1.00 98.44 100 CYS A C 1
ATOM 783 O O . CYS A 1 100 ? -3.153 14.402 3.161 1.00 98.44 100 CYS A O 1
ATOM 785 N N . THR A 1 101 ? -4.103 12.630 2.179 1.00 98.75 101 THR A N 1
ATOM 786 C CA . THR A 1 101 ? -5.041 13.388 1.351 1.00 98.75 101 THR A CA 1
ATOM 787 C C . THR A 1 101 ? -6.488 13.185 1.802 1.00 98.75 101 THR A C 1
ATOM 789 O O . THR A 1 101 ? -6.820 12.307 2.606 1.00 98.75 101 THR A O 1
ATOM 792 N N . ALA A 1 102 ? -7.401 13.982 1.240 1.00 98.50 102 ALA A N 1
ATOM 793 C CA . ALA A 1 102 ? -8.836 13.797 1.451 1.00 98.50 102 ALA A CA 1
ATOM 794 C C . ALA A 1 102 ? -9.346 12.441 0.920 1.00 98.50 102 ALA A C 1
ATOM 796 O O . ALA A 1 102 ? -10.329 11.912 1.446 1.00 98.50 102 ALA A O 1
ATOM 797 N N . GLN A 1 103 ? -8.681 11.870 -0.095 1.00 98.62 103 GLN A N 1
ATOM 798 C CA . GLN A 1 103 ? -9.039 10.560 -0.643 1.00 98.62 103 GLN A CA 1
ATOM 799 C C . GLN A 1 103 ? -8.754 9.450 0.371 1.00 98.62 103 GLN A C 1
ATOM 801 O O . GLN A 1 103 ? -9.626 8.612 0.596 1.00 98.62 103 GLN A O 1
ATOM 806 N N . ASP A 1 104 ? -7.599 9.500 1.042 1.00 98.81 104 ASP A N 1
ATOM 807 C CA . ASP A 1 104 ? -7.222 8.526 2.072 1.00 98.81 104 ASP A CA 1
ATOM 808 C C . ASP A 1 104 ? -8.253 8.499 3.199 1.00 98.81 104 ASP A C 1
ATOM 810 O O . ASP A 1 104 ? -8.789 7.446 3.543 1.00 98.81 104 ASP A O 1
ATOM 814 N N . LYS A 1 105 ? -8.626 9.679 3.708 1.00 98.69 105 LYS A N 1
ATOM 815 C CA . LYS A 1 105 ? -9.645 9.798 4.755 1.00 98.69 105 LYS A CA 1
ATOM 816 C C . LYS A 1 105 ? -11.003 9.256 4.302 1.00 98.69 105 LYS A C 1
ATOM 818 O O . LYS A 1 105 ? -11.652 8.533 5.053 1.00 98.69 105 LYS A O 1
ATOM 823 N N . ASN A 1 106 ? -11.444 9.579 3.084 1.00 98.69 106 ASN A N 1
ATOM 824 C CA . ASN A 1 106 ? -12.733 9.116 2.559 1.00 98.69 106 ASN A CA 1
ATOM 825 C C . ASN A 1 106 ? -12.782 7.586 2.434 1.00 98.69 106 ASN A C 1
ATOM 827 O O . ASN A 1 106 ? -13.719 6.951 2.920 1.00 98.69 106 ASN A O 1
ATOM 831 N N . ILE A 1 107 ? -11.760 7.000 1.809 1.00 98.75 107 ILE A N 1
ATOM 832 C CA . ILE A 1 107 ? -11.674 5.557 1.587 1.00 98.75 107 ILE A CA 1
ATOM 833 C C . ILE A 1 107 ? -11.508 4.819 2.915 1.00 98.75 107 ILE A C 1
ATOM 835 O O . ILE A 1 107 ? -12.230 3.852 3.153 1.00 98.75 107 ILE A O 1
ATOM 839 N N . CYS A 1 108 ? -10.657 5.309 3.819 1.00 98.81 108 CYS A N 1
ATOM 840 C CA . CYS A 1 108 ? -10.484 4.731 5.149 1.00 98.81 108 CYS A CA 1
ATOM 841 C C . CYS A 1 108 ? -11.803 4.671 5.927 1.00 98.81 108 CYS A C 1
ATOM 843 O O . CYS A 1 108 ? -12.122 3.625 6.486 1.00 98.81 108 CYS A O 1
ATOM 845 N N . LEU A 1 109 ? -12.598 5.748 5.931 1.00 98.75 109 LEU A N 1
ATOM 846 C CA . LEU A 1 109 ? -13.880 5.779 6.645 1.00 98.75 109 LEU A CA 1
ATOM 847 C C . LEU A 1 109 ? -14.900 4.795 6.053 1.00 98.75 109 LEU A C 1
ATOM 849 O O . LEU A 1 109 ? -15.566 4.086 6.805 1.00 98.75 109 LEU A O 1
ATOM 853 N N . LYS A 1 110 ? -14.974 4.678 4.721 1.00 98.62 110 LYS A N 1
ATOM 854 C CA . LYS A 1 110 ? -15.825 3.673 4.055 1.00 98.62 110 LYS A CA 1
ATOM 855 C C . LYS A 1 110 ? -15.403 2.245 4.395 1.00 98.62 110 LYS A C 1
ATOM 857 O O . LYS A 1 110 ? -16.242 1.386 4.655 1.00 98.62 110 LYS A O 1
ATOM 862 N N . LEU A 1 111 ? -14.099 1.974 4.393 1.00 98.81 111 LEU A N 1
ATOM 863 C CA . LEU A 1 111 ? -13.560 0.662 4.749 1.00 98.81 111 LEU A CA 1
ATOM 864 C C . LEU A 1 111 ? -13.802 0.344 6.229 1.00 98.81 111 LEU A C 1
ATOM 866 O O . LEU A 1 111 ? -14.181 -0.779 6.553 1.00 98.81 111 LEU A O 1
ATOM 870 N N . ALA A 1 112 ? -13.648 1.328 7.116 1.00 98.75 112 ALA A N 1
ATOM 871 C CA . ALA A 1 112 ? -13.927 1.188 8.540 1.00 98.75 112 ALA A CA 1
ATOM 872 C C . ALA A 1 112 ? -15.396 0.835 8.804 1.00 98.75 112 ALA A C 1
ATOM 874 O O . ALA A 1 112 ? -15.669 -0.057 9.605 1.00 98.75 112 ALA A O 1
ATOM 875 N N . GLU A 1 113 ? -16.332 1.460 8.085 1.00 98.62 113 GLU A N 1
ATOM 876 C CA . GLU A 1 113 ? -17.757 1.127 8.157 1.00 98.62 113 GLU A CA 1
ATOM 877 C C . GLU A 1 113 ? -18.015 -0.333 7.747 1.00 98.62 113 GLU A C 1
ATOM 879 O O . GLU A 1 113 ? -18.665 -1.081 8.477 1.00 98.62 113 GLU A O 1
ATOM 884 N N . ILE A 1 114 ? -17.439 -0.783 6.625 1.00 98.62 114 ILE A N 1
ATOM 885 C CA . ILE A 1 114 ? -17.559 -2.177 6.158 1.00 98.62 114 ILE A CA 1
ATOM 886 C C . ILE A 1 114 ? -16.946 -3.158 7.169 1.00 98.62 114 ILE A C 1
ATOM 888 O O . ILE A 1 114 ? -17.484 -4.246 7.394 1.00 98.62 114 ILE A O 1
ATOM 892 N N . ALA A 1 115 ? -15.823 -2.781 7.779 1.00 98.56 115 ALA A N 1
ATOM 893 C CA . ALA A 1 115 ? -15.111 -3.594 8.753 1.00 98.56 115 ALA A CA 1
ATOM 894 C C . ALA A 1 115 ? -15.754 -3.575 10.156 1.00 98.56 115 ALA A C 1
ATOM 896 O O . ALA A 1 115 ? -15.466 -4.459 10.967 1.00 98.56 115 ALA A O 1
ATOM 897 N N . GLY A 1 116 ? -16.624 -2.602 10.447 1.00 98.38 116 GLY A N 1
ATOM 898 C CA . GLY A 1 116 ? -17.161 -2.346 11.785 1.00 98.38 116 GLY A CA 1
ATOM 899 C C . GLY A 1 116 ? -16.089 -1.861 12.767 1.00 98.38 116 GLY A C 1
ATOM 900 O O . GLY A 1 116 ? -16.040 -2.344 13.896 1.00 98.38 116 GLY A O 1
ATOM 901 N N . ILE A 1 117 ? -15.198 -0.974 12.316 1.00 98.06 117 ILE A N 1
ATOM 902 C CA . ILE A 1 117 ? -14.052 -0.456 13.073 1.00 98.06 117 ILE A CA 1
ATOM 903 C C . ILE A 1 117 ? -14.321 0.987 13.518 1.00 98.06 117 ILE A C 1
ATOM 905 O O . ILE A 1 117 ? -14.659 1.841 12.700 1.00 98.06 117 ILE A O 1
ATOM 909 N N . ASN A 1 118 ? -14.087 1.287 14.800 1.00 98.44 118 ASN A N 1
ATOM 910 C CA . ASN A 1 118 ? -13.883 2.663 15.247 1.00 98.44 118 ASN A CA 1
ATOM 911 C C . ASN A 1 118 ? -12.436 3.069 14.933 1.00 98.44 118 ASN A C 1
ATOM 913 O O . ASN A 1 118 ? -11.497 2.510 15.495 1.00 98.44 118 ASN A O 1
ATOM 917 N N . VAL A 1 119 ? -12.262 4.021 14.016 1.00 97.88 119 VAL A N 1
ATOM 918 C CA . VAL A 1 119 ? -10.944 4.396 13.480 1.00 97.88 119 VAL A CA 1
ATOM 919 C C . VAL A 1 119 ? -10.003 4.934 14.561 1.00 97.88 119 VAL A C 1
ATOM 921 O O . VAL A 1 119 ? -8.828 4.580 14.565 1.00 97.88 119 VAL A O 1
ATOM 924 N N . GLU A 1 120 ? -10.494 5.754 15.494 1.00 97.06 120 GLU A N 1
ATOM 925 C CA . GLU A 1 120 ? -9.648 6.349 16.537 1.00 97.06 120 GLU A CA 1
ATOM 926 C C . GLU A 1 120 ? -9.193 5.313 17.568 1.00 97.06 120 GLU A C 1
ATOM 928 O O . GLU A 1 120 ? -8.012 5.262 17.919 1.00 97.06 120 GLU A O 1
ATOM 933 N N . GLU A 1 121 ? -10.116 4.464 18.027 1.00 97.94 121 GLU A N 1
ATOM 934 C CA . GLU A 1 121 ? -9.815 3.389 18.975 1.00 97.94 121 GLU A CA 1
ATOM 935 C C . GLU A 1 121 ? -8.855 2.367 18.358 1.00 97.94 121 GLU A C 1
ATOM 937 O O . GLU A 1 121 ? -7.837 2.018 18.959 1.00 97.94 121 GLU A O 1
ATOM 942 N N . PHE A 1 122 ? -9.125 1.955 17.119 1.00 97.62 122 PHE A N 1
ATOM 943 C CA . PHE A 1 122 ? -8.277 1.017 16.397 1.00 97.62 122 PHE A CA 1
ATOM 944 C C . PHE A 1 122 ? -6.878 1.580 16.154 1.00 97.62 122 PHE A C 1
ATOM 946 O O . PHE A 1 122 ? -5.896 0.891 16.413 1.00 97.62 122 PHE A O 1
ATOM 953 N N . ALA A 1 123 ? -6.764 2.837 15.717 1.00 97.19 123 ALA A N 1
ATOM 954 C CA . ALA A 1 123 ? -5.472 3.483 15.514 1.00 97.19 123 ALA A CA 1
ATOM 955 C C . ALA A 1 123 ? -4.656 3.550 16.809 1.00 97.19 123 ALA A C 1
ATOM 957 O O . ALA A 1 123 ? -3.459 3.268 16.804 1.00 97.19 123 ALA A O 1
ATOM 958 N N . LYS A 1 124 ? -5.300 3.881 17.935 1.00 95.44 124 LYS A N 1
ATOM 959 C CA . LYS A 1 124 ? -4.641 3.919 19.243 1.00 95.44 124 LYS A CA 1
ATOM 960 C C . LYS A 1 124 ? -4.062 2.555 19.621 1.00 95.44 124 LYS A C 1
ATOM 962 O O . LYS A 1 124 ? -2.896 2.485 20.012 1.00 95.44 124 LYS A O 1
ATOM 967 N N . GLU A 1 125 ? -4.843 1.485 19.489 1.00 95.94 125 GLU A N 1
ATOM 968 C CA . GLU A 1 125 ? -4.376 0.129 19.799 1.00 95.94 125 GLU A CA 1
ATOM 969 C C . GLU A 1 125 ? -3.315 -0.358 18.800 1.00 95.94 125 GLU A C 1
ATOM 971 O O . 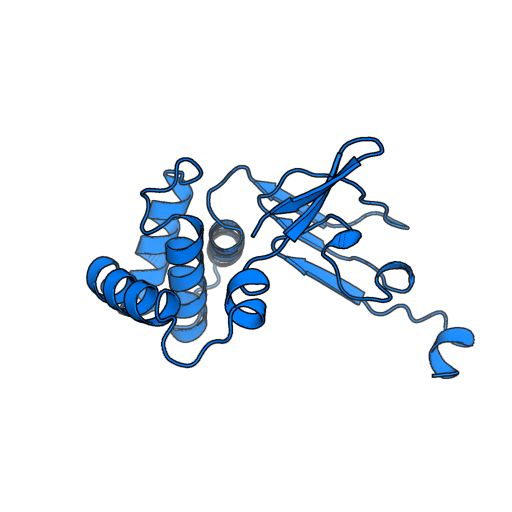GLU A 1 125 ? -2.298 -0.920 19.211 1.00 95.94 125 GLU A O 1
ATOM 976 N N . MET A 1 126 ? -3.482 -0.068 17.507 1.00 94.94 126 MET A N 1
ATOM 977 C CA . MET A 1 126 ? -2.518 -0.406 16.457 1.00 94.94 126 MET A CA 1
ATOM 978 C C . MET A 1 126 ? -1.161 0.270 16.691 1.00 94.94 126 MET A C 1
ATOM 980 O O . MET A 1 126 ? -0.132 -0.405 16.689 1.00 94.94 126 MET A O 1
ATOM 984 N N . PHE A 1 127 ? -1.134 1.579 16.959 1.00 93.31 127 PHE A N 1
ATOM 985 C CA . PHE A 1 127 ? 0.115 2.296 17.230 1.00 93.31 127 PHE A CA 1
ATOM 986 C C . PHE A 1 127 ? 0.760 1.856 18.540 1.00 93.31 127 PHE A C 1
ATOM 988 O O . PHE A 1 127 ? 1.981 1.719 18.608 1.00 93.31 127 PHE A O 1
ATOM 995 N N . LYS A 1 128 ? -0.033 1.570 19.576 1.00 90.75 128 LYS A N 1
ATOM 996 C CA . LYS A 1 128 ? 0.479 1.005 20.830 1.00 90.75 128 LYS A CA 1
ATOM 997 C C . LYS A 1 128 ? 1.141 -0.358 20.604 1.00 90.75 128 LYS A C 1
ATOM 999 O O . LYS A 1 128 ? 2.185 -0.628 21.192 1.00 90.75 128 LYS A O 1
ATOM 1004 N N . ALA A 1 129 ? 0.566 -1.199 19.746 1.00 88.81 129 ALA A N 1
ATOM 1005 C CA . ALA A 1 129 ? 1.161 -2.477 19.373 1.00 88.81 129 ALA A CA 1
ATOM 1006 C C . ALA A 1 129 ? 2.441 -2.295 18.532 1.00 88.81 129 ALA A C 1
ATOM 1008 O O . ALA A 1 129 ? 3.447 -2.950 18.805 1.00 88.81 129 ALA A O 1
ATOM 1009 N N . GLY A 1 130 ? 2.433 -1.377 17.559 1.00 82.62 130 GLY A N 1
ATOM 1010 C CA . GLY A 1 130 ? 3.560 -1.129 16.649 1.00 82.62 130 GLY A CA 1
ATOM 1011 C C . GLY A 1 130 ? 4.772 -0.444 17.293 1.00 82.62 130 GLY A C 1
ATOM 1012 O O . GLY A 1 130 ? 5.908 -0.736 16.922 1.00 82.62 130 GLY A O 1
ATOM 1013 N N . THR A 1 131 ? 4.550 0.412 18.296 1.00 81.75 131 THR A 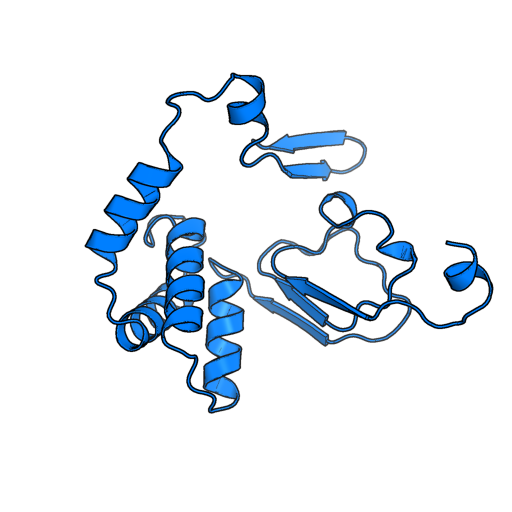N 1
ATOM 1014 C CA . THR A 1 131 ? 5.609 1.155 19.016 1.00 81.75 131 THR A CA 1
ATOM 1015 C C . THR A 1 131 ? 6.224 0.381 20.185 1.00 81.75 131 THR A C 1
ATOM 1017 O O . THR A 1 131 ? 7.141 0.872 20.846 1.00 81.75 131 THR A O 1
ATOM 1020 N N . SER A 1 132 ? 5.765 -0.844 20.461 1.00 80.56 132 SER A N 1
ATOM 1021 C CA . SER A 1 132 ? 6.364 -1.668 21.510 1.00 80.56 132 SER A CA 1
ATOM 1022 C C . SER A 1 132 ? 7.781 -2.107 21.120 1.00 80.56 132 SER A C 1
ATOM 1024 O O . SER A 1 132 ? 7.983 -2.944 20.237 1.00 80.56 132 SER A O 1
ATOM 1026 N N . LEU A 1 133 ? 8.769 -1.570 21.838 1.00 79.12 133 LEU A N 1
ATOM 1027 C CA . LEU A 1 133 ? 10.180 -1.968 21.755 1.00 79.12 133 LEU A CA 1
ATOM 1028 C C . LEU A 1 133 ? 10.529 -3.099 22.736 1.00 79.12 133 LEU A C 1
ATOM 1030 O O . LEU A 1 133 ? 11.657 -3.589 22.769 1.00 79.12 133 LEU A O 1
ATOM 1034 N N . LYS A 1 134 ? 9.569 -3.511 23.573 1.00 80.69 134 LYS A N 1
ATOM 1035 C CA . LYS A 1 134 ? 9.795 -4.496 24.630 1.00 80.69 134 LYS A CA 1
ATOM 1036 C C . LYS A 1 134 ? 10.197 -5.839 24.014 1.00 80.69 134 LYS A C 1
ATOM 1038 O O . LYS A 1 134 ? 9.406 -6.458 23.312 1.00 80.69 134 LYS A O 1
ATOM 1043 N N . GLY A 1 135 ? 11.410 -6.292 24.326 1.00 80.50 135 GLY A N 1
ATOM 1044 C CA . GLY A 1 135 ? 11.947 -7.568 23.847 1.00 80.50 135 GLY A CA 1
ATOM 1045 C C . GLY A 1 135 ? 12.607 -7.522 22.466 1.00 80.50 135 GLY A C 1
ATOM 1046 O O . GLY A 1 135 ? 12.986 -8.581 21.977 1.00 80.50 135 GLY A O 1
ATOM 1047 N N . LYS A 1 136 ? 12.768 -6.339 21.852 1.00 82.75 136 LYS A N 1
ATOM 1048 C CA . LYS A 1 136 ? 13.514 -6.175 20.595 1.00 82.75 136 LYS A CA 1
ATOM 1049 C C . LYS A 1 136 ? 14.973 -5.794 20.858 1.00 82.75 136 LYS A C 1
ATOM 1051 O O . LYS A 1 136 ? 15.258 -5.003 21.756 1.00 82.75 136 LYS A O 1
ATOM 1056 N N . THR A 1 137 ? 15.896 -6.339 20.070 1.00 87.69 137 THR A N 1
ATOM 1057 C CA . THR A 1 137 ? 17.305 -5.909 20.052 1.00 87.69 137 THR A CA 1
ATOM 1058 C C . THR A 1 137 ? 17.465 -4.603 19.268 1.00 87.69 137 THR A C 1
ATOM 1060 O O . THR A 1 137 ? 16.597 -4.238 18.478 1.00 87.69 137 THR A O 1
ATOM 1063 N N . VAL A 1 138 ? 18.592 -3.903 19.438 1.00 86.50 138 VAL A N 1
ATOM 1064 C CA . VAL A 1 138 ? 18.903 -2.682 18.662 1.00 86.50 138 VAL A CA 1
ATOM 1065 C C . VAL A 1 138 ? 18.865 -2.954 17.157 1.00 86.50 138 VAL A C 1
ATOM 1067 O O . VAL A 1 138 ? 18.295 -2.171 16.407 1.00 86.50 138 VAL A O 1
ATOM 1070 N N . GLU A 1 139 ? 19.408 -4.092 16.725 1.00 86.44 139 GLU A N 1
ATOM 1071 C CA . GLU A 1 139 ? 19.388 -4.517 15.324 1.00 86.44 139 GLU A CA 1
ATOM 1072 C C . GLU A 1 139 ? 17.958 -4.739 14.806 1.00 86.44 139 GLU A C 1
ATOM 1074 O O . GLU A 1 139 ? 17.633 -4.325 13.696 1.00 86.44 139 GLU A O 1
ATOM 1079 N N . GLN A 1 140 ? 17.077 -5.336 15.613 1.00 84.00 140 GLN A N 1
ATOM 1080 C CA . GLN A 1 140 ? 15.669 -5.524 15.248 1.00 84.00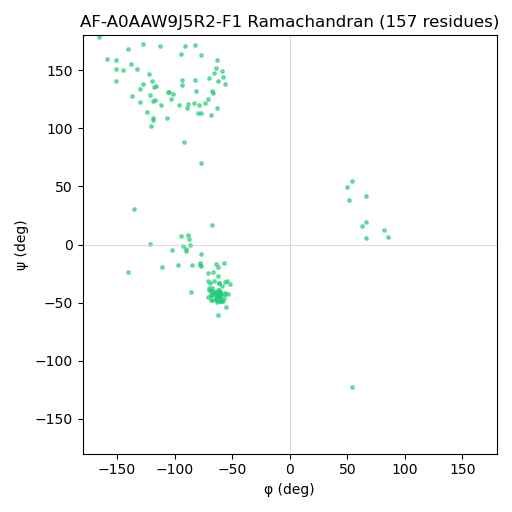 140 GLN A CA 1
ATOM 1081 C C . GLN A 1 140 ? 14.892 -4.209 15.196 1.00 84.00 140 GLN A C 1
ATOM 1083 O O . GLN A 1 140 ? 13.969 -4.088 14.399 1.00 84.00 140 GLN A O 1
ATOM 1088 N N . ILE A 1 141 ? 15.239 -3.242 16.049 1.00 83.12 141 ILE A N 1
ATOM 1089 C CA . ILE A 1 141 ? 14.641 -1.905 16.020 1.00 83.12 141 I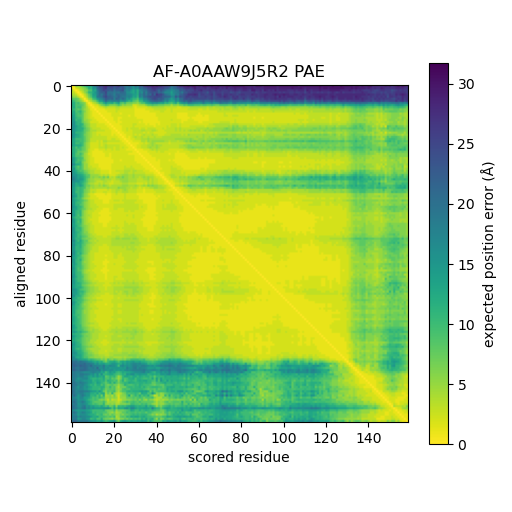LE A CA 1
ATOM 1090 C C . ILE A 1 141 ? 15.084 -1.175 14.750 1.00 83.12 141 ILE A C 1
ATOM 1092 O O . ILE A 1 141 ? 14.241 -0.648 14.035 1.00 83.12 141 ILE A O 1
ATOM 1096 N N . PHE A 1 142 ? 16.385 -1.193 14.449 1.00 81.50 142 PHE A N 1
ATOM 1097 C CA . PHE A 1 142 ? 16.951 -0.502 13.291 1.00 81.50 142 PHE A CA 1
ATOM 1098 C C . PHE A 1 142 ? 16.402 -1.027 11.960 1.00 81.50 142 PHE A C 1
ATOM 1100 O O . PHE A 1 142 ? 16.099 -0.250 11.066 1.00 81.50 142 PHE A O 1
ATOM 1107 N N . ASN A 1 143 ? 16.237 -2.343 11.827 1.00 82.56 143 ASN A N 1
ATOM 1108 C CA . ASN A 1 143 ? 15.783 -2.951 10.575 1.00 82.56 143 ASN A CA 1
ATOM 1109 C C . ASN A 1 143 ? 14.249 -3.057 10.451 1.00 82.56 143 ASN A C 1
ATOM 1111 O O . ASN A 1 143 ? 13.769 -3.719 9.536 1.00 82.56 143 ASN A O 1
ATOM 1115 N N . GLN A 1 144 ? 13.467 -2.465 11.364 1.00 81.06 144 GLN A N 1
ATOM 1116 C CA . GLN A 1 144 ? 12.008 -2.625 11.370 1.00 81.06 144 GLN A CA 1
ATOM 1117 C C . GLN A 1 144 ? 11.316 -1.915 10.193 1.00 81.06 144 GLN A C 1
ATOM 1119 O O . GLN A 1 144 ? 10.346 -2.457 9.668 1.00 81.06 144 GLN A O 1
ATOM 1124 N N . ASP A 1 145 ? 11.805 -0.736 9.800 1.00 82.75 145 ASP A N 1
ATOM 1125 C CA . ASP A 1 145 ? 11.270 0.072 8.690 1.00 82.75 145 ASP A CA 1
ATOM 1126 C C . ASP A 1 145 ? 12.401 0.623 7.800 1.00 82.75 145 ASP A C 1
ATOM 1128 O O . ASP A 1 145 ? 12.326 1.707 7.225 1.00 82.75 145 ASP A O 1
ATOM 1132 N N . PHE A 1 146 ? 13.505 -0.129 7.711 1.00 86.81 146 PHE A N 1
ATOM 1133 C CA . PHE A 1 146 ? 14.656 0.274 6.913 1.00 86.81 146 PHE A CA 1
ATOM 1134 C C . PHE A 1 146 ? 14.362 0.123 5.415 1.00 86.81 146 PHE A C 1
ATOM 1136 O O . PHE A 1 146 ? 14.137 -0.988 4.929 1.00 86.81 146 PHE A O 1
ATOM 1143 N N . LYS A 1 147 ? 14.463 1.221 4.660 1.00 83.06 147 LYS A N 1
ATOM 1144 C CA . LYS A 1 147 ? 14.394 1.235 3.194 1.00 83.06 147 LYS A CA 1
ATOM 1145 C C . LYS A 1 147 ? 15.697 1.777 2.589 1.00 83.06 147 LYS A C 1
ATOM 1147 O O . LYS A 1 147 ? 16.114 2.895 2.918 1.00 83.06 147 LYS A O 1
ATOM 1152 N N . PRO A 1 148 ? 16.364 1.012 1.704 1.00 88.81 148 PRO A N 1
ATOM 1153 C CA . PRO A 1 148 ? 17.514 1.496 0.959 1.00 88.81 148 PRO A CA 1
ATOM 1154 C C . PRO A 1 148 ? 17.074 2.303 -0.267 1.00 88.81 148 PRO A C 1
ATOM 1156 O O . PRO A 1 148 ? 16.149 1.927 -0.981 1.00 88.81 148 PRO A O 1
ATOM 1159 N N . PHE A 1 149 ? 17.812 3.368 -0.554 1.00 87.00 149 PHE A N 1
ATOM 1160 C CA . PHE A 1 149 ? 17.653 4.196 -1.739 1.00 87.00 149 PHE A CA 1
ATOM 1161 C C . PHE A 1 149 ? 19.010 4.454 -2.388 1.00 87.00 149 PHE A C 1
ATOM 1163 O O . PHE A 1 149 ? 20.040 4.548 -1.713 1.00 87.00 149 PHE A O 1
ATOM 1170 N N . THR A 1 150 ? 18.987 4.638 -3.702 1.00 86.00 150 THR A N 1
ATOM 1171 C CA . THR A 1 150 ? 20.133 5.128 -4.466 1.00 86.00 150 THR A CA 1
ATOM 1172 C C . THR A 1 150 ? 19.796 6.521 -4.972 1.00 86.00 150 THR A C 1
ATOM 1174 O O . THR A 1 150 ? 18.801 6.705 -5.671 1.00 86.00 150 THR A O 1
ATOM 1177 N N . ILE A 1 151 ? 20.592 7.511 -4.577 1.00 84.62 151 ILE A N 1
ATOM 1178 C CA . ILE A 1 151 ? 20.465 8.895 -5.034 1.00 84.62 151 ILE A CA 1
ATOM 1179 C C . ILE A 1 151 ? 21.774 9.232 -5.737 1.00 84.62 151 ILE A C 1
ATOM 1181 O O . ILE A 1 151 ? 22.809 9.366 -5.082 1.00 84.62 151 ILE A O 1
ATOM 1185 N N . GLU A 1 152 ? 21.720 9.318 -7.067 1.00 85.38 152 GLU A N 1
ATOM 1186 C CA . GLU A 1 152 ? 22.911 9.390 -7.925 1.00 85.38 152 GLU A CA 1
ATOM 1187 C C . GLU A 1 152 ? 23.859 8.214 -7.619 1.00 85.38 152 GLU A C 1
ATOM 1189 O O . GLU A 1 152 ? 23.428 7.064 -7.667 1.00 85.38 152 GLU A O 1
ATOM 1194 N N . ASP A 1 153 ? 25.111 8.479 -7.246 1.00 88.56 153 ASP A N 1
ATOM 1195 C CA . ASP A 1 153 ? 26.094 7.449 -6.880 1.00 88.56 153 ASP A CA 1
ATOM 1196 C C . ASP A 1 153 ? 26.159 7.184 -5.361 1.00 88.56 153 ASP A C 1
ATOM 1198 O O . ASP A 1 153 ? 27.029 6.455 -4.878 1.00 88.56 153 ASP A O 1
ATOM 1202 N N . THR A 1 154 ? 25.247 7.774 -4.576 1.00 90.00 154 THR A N 1
ATOM 1203 C CA . THR A 1 154 ? 25.221 7.627 -3.115 1.00 90.00 154 THR A CA 1
ATOM 1204 C C . THR A 1 154 ? 24.125 6.664 -2.672 1.00 90.00 154 THR A C 1
ATOM 1206 O O . THR A 1 154 ? 22.940 6.862 -2.946 1.00 90.00 154 THR A O 1
ATOM 1209 N N . ARG A 1 155 ? 24.511 5.636 -1.906 1.00 87.75 155 ARG A N 1
ATOM 1210 C CA . ARG A 1 155 ? 23.570 4.716 -1.257 1.00 87.75 155 ARG A CA 1
ATOM 1211 C C . ARG A 1 155 ? 23.173 5.253 0.116 1.00 87.75 155 ARG A C 1
ATOM 1213 O O . ARG A 1 155 ? 24.027 5.436 0.980 1.00 87.75 155 ARG A O 1
ATOM 1220 N N . VAL A 1 156 ? 21.878 5.473 0.319 1.00 90.88 156 VAL A N 1
ATOM 1221 C CA . VAL A 1 156 ? 21.294 6.000 1.560 1.00 90.88 156 VAL A CA 1
ATOM 1222 C C . VAL A 1 156 ? 20.312 4.978 2.121 1.00 90.88 156 VAL A C 1
ATOM 1224 O O . VAL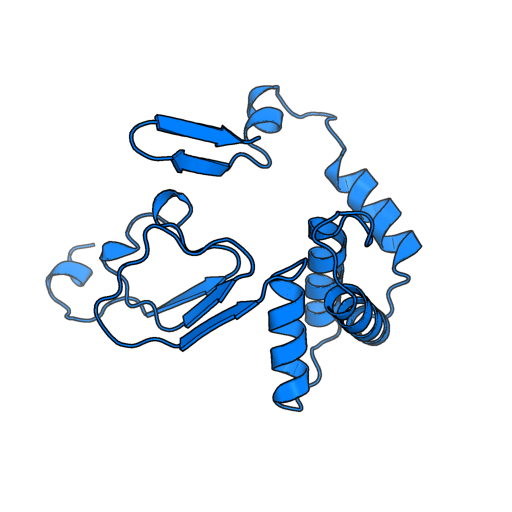 A 1 156 ? 19.583 4.339 1.371 1.00 90.88 156 VAL A O 1
ATOM 1227 N N . GLY A 1 157 ? 20.291 4.810 3.439 1.00 85.50 157 GLY A N 1
ATOM 1228 C CA . GLY A 1 157 ? 19.273 4.027 4.133 1.00 85.50 157 GLY A CA 1
ATOM 1229 C C . GLY A 1 157 ? 18.462 4.920 5.061 1.00 85.50 157 GLY A C 1
ATOM 1230 O O . GLY A 1 157 ? 19.042 5.758 5.751 1.00 85.50 157 GLY A O 1
ATOM 1231 N N . VAL A 1 158 ? 17.144 4.750 5.069 1.00 85.50 158 VAL A N 1
ATOM 1232 C CA . VAL A 1 158 ? 16.226 5.438 5.988 1.00 85.50 158 VAL A CA 1
ATOM 1233 C C . VAL A 1 158 ? 15.567 4.372 6.850 1.00 85.50 158 VAL A C 1
ATOM 1235 O O . VAL A 1 158 ? 15.013 3.440 6.282 1.00 85.50 158 VAL A O 1
ATOM 1238 N N . ALA A 1 159 ? 15.670 4.493 8.173 1.00 79.81 159 ALA A N 1
ATOM 1239 C CA . ALA A 1 159 ? 15.060 3.616 9.177 1.00 79.81 159 ALA A CA 1
ATOM 1240 C C . ALA A 1 159 ? 14.330 4.440 10.237 1.00 79.81 159 ALA A C 1
ATOM 1242 O O . ALA A 1 159 ? 14.753 5.603 10.454 1.00 79.81 159 ALA A O 1
#